Protein AF-A0A967GGY8-F1 (afdb_monomer_lite)

pLDDT: mean 91.38, std 4.8, range [74.94, 96.56]

Radius of gyration: 13.78 Å; chains: 1; bounding box: 30×22×36 Å

Secondary structure (DSSP, 8-state):
-GGG-HHHHTTSTT-HHHHHHHHHHHHHHHHHHHHHHTTT-HHHHHHHHHHHTS---TTS------SPPPPPP-

Structure (mmCIF, N/CA/C/O backbone):
data_AF-A0A967GGY8-F1
#
_entry.id   AF-A0A967GGY8-F1
#
loop_
_atom_site.group_PDB
_atom_site.id
_atom_site.type_symbol
_atom_site.label_atom_id
_atom_site.label_alt_id
_atom_site.label_comp_id
_atom_site.label_asym_id
_atom_site.label_entity_id
_atom_site.label_seq_id
_atom_site.pdbx_PDB_ins_code
_atom_site.Cartn_x
_atom_site.Cartn_y
_atom_site.Cartn_z
_atom_site.occupancy
_atom_site.B_iso_or_equiv
_atom_site.auth_seq_id
_atom_site.auth_comp_id
_atom_site.auth_asym_id
_atom_site.auth_atom_id
_atom_site.pdbx_PDB_model_num
ATOM 1 N N . PHE A 1 1 ? -12.367 3.167 0.726 1.00 79.06 1 PHE A N 1
ATOM 2 C CA . PHE A 1 1 ? -11.802 4.058 1.755 1.00 79.06 1 PHE A CA 1
ATOM 3 C C . PHE A 1 1 ? -12.833 5.108 2.137 1.00 79.06 1 PHE A C 1
ATOM 5 O O . PHE A 1 1 ? -13.381 4.988 3.222 1.00 79.06 1 PHE A O 1
ATOM 12 N N . ASP A 1 2 ? -13.209 6.012 1.226 1.00 80.88 2 ASP A N 1
ATOM 13 C CA . ASP A 1 2 ? -14.181 7.082 1.517 1.00 80.88 2 ASP A CA 1
ATOM 14 C C . ASP A 1 2 ? -15.540 6.572 1.996 1.00 80.88 2 ASP A C 1
ATOM 16 O O . ASP A 1 2 ? -16.046 7.042 3.005 1.00 80.88 2 ASP A O 1
ATOM 20 N N . SER A 1 3 ? -16.094 5.538 1.357 1.00 85.50 3 SER A N 1
ATOM 21 C CA . SER A 1 3 ? -17.387 4.961 1.759 1.00 85.50 3 SER A CA 1
ATOM 22 C C . SER A 1 3 ? -17.409 4.363 3.170 1.00 85.50 3 SER A C 1
ATOM 24 O O . SER A 1 3 ? -18.482 4.168 3.732 1.00 85.50 3 SER A O 1
ATOM 26 N N . ARG A 1 4 ? -16.240 4.020 3.725 1.00 83.00 4 ARG A N 1
ATOM 27 C CA . ARG A 1 4 ? -16.096 3.432 5.064 1.00 83.00 4 ARG A CA 1
ATOM 28 C C . ARG A 1 4 ? -15.690 4.460 6.116 1.00 83.00 4 ARG A C 1
ATOM 30 O O . ARG A 1 4 ? -15.661 4.111 7.286 1.00 83.00 4 ARG A O 1
ATOM 37 N N . GLU A 1 5 ? -15.347 5.681 5.701 1.00 89.38 5 GLU A N 1
ATOM 38 C CA . GLU A 1 5 ? -14.956 6.799 6.566 1.00 89.38 5 GLU A CA 1
ATOM 39 C C . GLU A 1 5 ? -14.078 6.382 7.770 1.00 89.38 5 GLU A C 1
ATOM 41 O O . GLU A 1 5 ? -14.430 6.652 8.923 1.00 89.38 5 GLU A O 1
ATOM 46 N N . PRO A 1 6 ? -12.928 5.709 7.556 1.00 85.94 6 PRO A N 1
ATOM 47 C CA . PRO A 1 6 ? -12.157 5.091 8.640 1.00 85.94 6 PRO A CA 1
ATOM 48 C C . PRO A 1 6 ? -11.659 6.092 9.690 1.00 85.94 6 PRO A C 1
ATOM 50 O O . PRO A 1 6 ? -11.435 5.716 10.834 1.00 85.94 6 PRO A O 1
ATOM 53 N N . TRP A 1 7 ? -11.535 7.378 9.346 1.00 89.00 7 TRP A N 1
ATOM 54 C CA . TRP A 1 7 ? -11.208 8.454 10.292 1.00 89.00 7 TRP A CA 1
ATOM 55 C C . TRP A 1 7 ? -12.321 8.747 11.310 1.00 89.00 7 TRP A C 1
ATOM 57 O O . TRP A 1 7 ? -12.046 9.339 12.355 1.00 89.00 7 TRP A O 1
ATOM 67 N N . LYS A 1 8 ? -13.575 8.382 11.012 1.00 89.88 8 LYS A N 1
ATOM 68 C CA . LYS A 1 8 ? -14.677 8.400 11.983 1.00 89.88 8 LYS A CA 1
ATOM 69 C C . LYS A 1 8 ? -14.602 7.160 12.867 1.00 89.88 8 LYS A C 1
ATOM 71 O O . LYS A 1 8 ? -14.560 7.305 14.083 1.00 89.88 8 LYS A O 1
ATOM 76 N N . LEU A 1 9 ? -14.459 5.980 1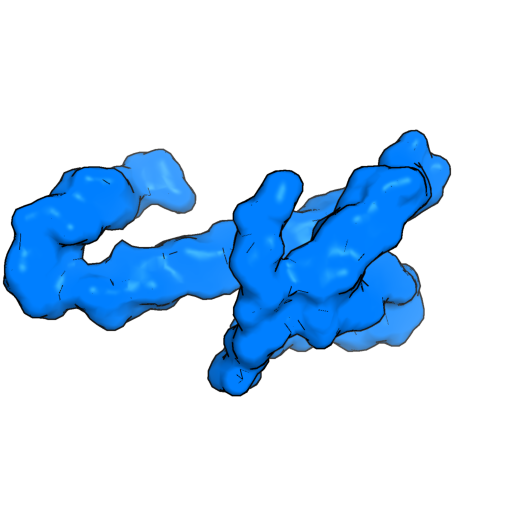2.255 1.00 89.06 9 LEU A N 1
ATOM 77 C CA . LEU A 1 9 ? -14.340 4.700 12.965 1.00 89.06 9 LEU A CA 1
ATOM 78 C C . LEU A 1 9 ? -13.146 4.667 13.931 1.00 89.06 9 LEU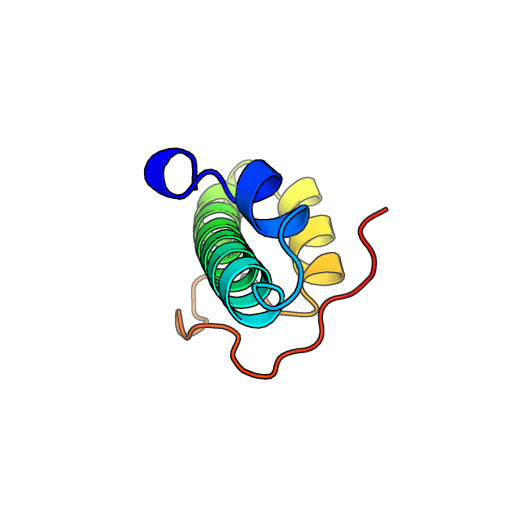 A C 1
ATOM 80 O O . LEU A 1 9 ? -13.262 4.143 15.028 1.00 89.06 9 LEU A O 1
ATOM 84 N N . ALA A 1 10 ? -12.020 5.291 13.579 1.00 88.56 10 ALA A N 1
ATOM 85 C CA . ALA A 1 10 ? -10.833 5.374 14.435 1.00 88.56 10 ALA A CA 1
ATOM 86 C C . ALA A 1 10 ? -11.047 6.159 15.739 1.00 88.56 10 ALA A C 1
ATOM 88 O O . ALA A 1 10 ? -10.224 6.069 16.646 1.00 88.56 10 ALA A O 1
ATOM 89 N N . LYS A 1 11 ? -12.124 6.946 15.836 1.00 90.44 11 LYS A N 1
ATOM 90 C CA . LYS A 1 11 ? -12.493 7.683 17.052 1.00 90.44 11 LYS A CA 1
ATOM 91 C C . LYS A 1 11 ? -13.462 6.895 1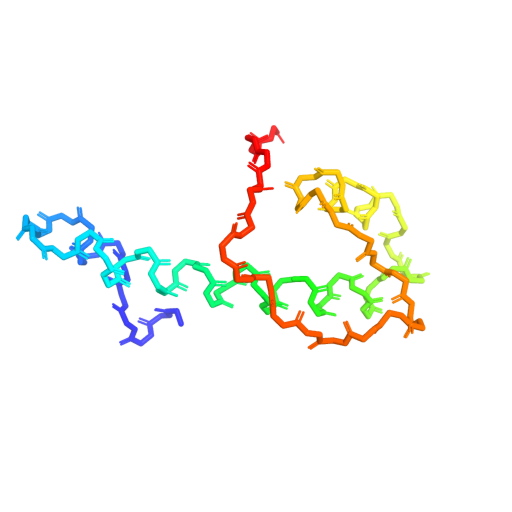7.936 1.00 90.44 11 LYS A C 1
ATOM 93 O O . LYS A 1 11 ? -13.727 7.321 19.057 1.00 90.44 11 LYS A O 1
ATOM 98 N N . GLU A 1 12 ? -14.001 5.785 17.437 1.00 90.88 12 GLU A N 1
ATOM 99 C CA . GLU A 1 12 ? -14.915 4.914 18.167 1.00 90.88 12 GLU A CA 1
ATOM 100 C C . GLU A 1 12 ? -14.122 3.808 18.888 1.00 90.88 12 GLU A C 1
ATOM 102 O O . GLU A 1 12 ? -13.430 3.026 18.232 1.00 90.88 12 GLU A O 1
ATOM 107 N N . PRO A 1 13 ? -14.213 3.699 20.224 1.00 90.88 13 PRO A N 1
ATOM 108 C CA . PRO A 1 13 ? -13.555 2.620 20.954 1.00 90.88 13 PRO A CA 1
ATOM 109 C C . PRO A 1 13 ? -14.148 1.256 20.565 1.00 90.88 13 PRO A C 1
ATOM 111 O O . PRO A 1 13 ? -15.369 1.109 20.479 1.00 90.88 13 PRO A O 1
ATOM 114 N N . GLY A 1 14 ? -13.296 0.251 20.343 1.00 92.62 14 GLY A N 1
ATOM 115 C CA . GLY A 1 14 ? -13.709 -1.103 19.946 1.00 92.62 14 GLY A CA 1
ATOM 116 C C . GLY A 1 14 ? -13.797 -1.341 18.432 1.00 92.62 14 GLY A C 1
ATOM 117 O O . GLY A 1 14 ? -14.141 -2.445 18.006 1.00 92.62 14 GLY A O 1
ATOM 118 N N . ARG A 1 15 ? -13.494 -0.334 17.600 1.00 93.00 15 ARG A N 1
ATOM 119 C CA . ARG A 1 15 ? -13.465 -0.435 16.125 1.00 93.00 15 ARG A CA 1
ATOM 120 C C . ARG A 1 15 ? -12.057 -0.612 15.554 1.00 93.00 15 ARG A C 1
ATOM 122 O O . ARG A 1 15 ? -11.880 -0.582 14.337 1.00 93.00 15 ARG A O 1
ATOM 129 N N . GLU A 1 16 ? -11.047 -0.823 16.393 1.00 91.94 16 GLU A N 1
ATOM 130 C CA . GLU A 1 16 ? -9.635 -0.828 15.997 1.00 91.94 16 GLU A CA 1
ATOM 131 C C . GLU A 1 16 ? -9.344 -1.891 14.929 1.00 91.94 16 GLU A C 1
ATOM 133 O O . GLU A 1 16 ? -8.628 -1.622 13.964 1.00 91.94 16 GLU A O 1
ATOM 138 N N . GLN A 1 17 ? -9.949 -3.078 15.049 1.00 91.56 17 GLN A N 1
ATOM 139 C CA . GLN A 1 17 ? -9.806 -4.143 14.050 1.00 91.56 17 GLN A CA 1
ATOM 140 C C . GLN A 1 17 ? -10.428 -3.778 12.698 1.00 91.56 17 GLN A C 1
ATOM 142 O O . GLN A 1 17 ? -9.863 -4.111 11.658 1.00 91.56 17 GLN A O 1
ATOM 147 N N . GLU A 1 18 ? -11.567 -3.084 12.689 1.00 92.25 18 GLU A N 1
ATOM 148 C CA . GLU A 1 18 ? -12.224 -2.662 11.448 1.00 92.25 18 GLU A CA 1
ATOM 149 C C . GLU A 1 18 ? -11.398 -1.584 10.739 1.00 92.25 18 GLU A C 1
ATOM 151 O O . GLU A 1 18 ? -11.166 -1.662 9.531 1.00 92.25 18 GLU A O 1
ATOM 156 N N . VAL A 1 19 ? -10.875 -0.623 11.502 1.00 92.38 19 VAL A N 1
ATOM 157 C CA . VAL A 1 19 ? -9.966 0.412 10.994 1.00 92.38 19 VAL A CA 1
ATOM 158 C C . VAL A 1 19 ? -8.700 -0.219 10.422 1.00 92.38 19 VAL A C 1
ATOM 160 O O . VAL A 1 19 ? -8.290 0.137 9.315 1.00 92.38 19 VAL A O 1
ATOM 163 N N . LEU A 1 20 ? -8.114 -1.189 11.132 1.00 91.69 20 LEU A N 1
ATOM 164 C CA . LEU A 1 20 ? -6.946 -1.926 10.660 1.00 91.69 20 LEU A CA 1
ATOM 165 C C . LEU A 1 20 ? -7.250 -2.674 9.359 1.00 91.69 20 LEU A C 1
ATOM 167 O O . LEU A 1 20 ? -6.491 -2.543 8.406 1.00 91.69 20 LEU A O 1
ATOM 171 N N . ALA A 1 21 ? -8.374 -3.390 9.273 1.00 93.00 21 ALA A N 1
ATOM 172 C CA . ALA A 1 21 ? -8.760 -4.122 8.067 1.00 93.00 21 ALA A CA 1
ATOM 173 C C . ALA A 1 21 ? -8.931 -3.193 6.851 1.00 93.00 21 ALA A C 1
ATOM 175 O O . ALA A 1 21 ? -8.451 -3.498 5.756 1.00 93.00 21 ALA A O 1
ATOM 176 N N . ILE A 1 22 ? -9.562 -2.028 7.042 1.00 93.69 22 ILE A N 1
ATOM 177 C CA . ILE A 1 22 ? -9.710 -1.018 5.985 1.00 93.69 22 ILE A CA 1
ATOM 178 C C . ILE A 1 22 ? -8.337 -0.483 5.558 1.00 93.69 22 ILE A C 1
ATOM 180 O O . ILE A 1 22 ? -8.067 -0.382 4.360 1.00 93.69 22 ILE A O 1
ATOM 184 N N . ALA A 1 23 ? -7.460 -0.165 6.513 1.00 93.25 23 ALA A N 1
ATOM 185 C CA . ALA A 1 23 ? -6.111 0.314 6.227 1.00 93.25 23 ALA A CA 1
ATOM 186 C C . ALA A 1 23 ? -5.274 -0.742 5.482 1.00 93.25 23 ALA A C 1
ATOM 188 O O . ALA A 1 23 ? -4.650 -0.424 4.469 1.00 93.25 23 ALA A O 1
ATOM 189 N N . SER A 1 24 ? -5.323 -2.007 5.909 1.00 94.56 24 SER A N 1
ATOM 190 C CA . SER A 1 24 ? -4.659 -3.131 5.240 1.00 94.56 24 SER A CA 1
ATOM 191 C C . SER A 1 24 ? -5.140 -3.309 3.800 1.00 94.56 24 SER A C 1
ATOM 193 O O . SER A 1 24 ? -4.331 -3.557 2.905 1.00 94.56 24 SER A O 1
ATOM 195 N N . GLN A 1 25 ? -6.439 -3.137 3.538 1.00 94.31 25 GLN A N 1
ATOM 196 C CA . GLN A 1 25 ? -6.962 -3.183 2.173 1.00 94.31 25 GLN A CA 1
ATOM 197 C C . GLN A 1 25 ? -6.407 -2.040 1.312 1.00 94.31 25 GLN A C 1
ATOM 199 O O . GLN A 1 25 ? -6.015 -2.274 0.169 1.00 94.31 25 GLN A O 1
ATOM 204 N N . CYS A 1 26 ? -6.340 -0.817 1.850 1.00 94.62 26 CYS A N 1
ATOM 205 C CA . CYS A 1 26 ? -5.753 0.323 1.143 1.00 94.62 26 CYS A CA 1
ATOM 206 C C . CYS A 1 26 ? -4.270 0.103 0.824 1.00 94.62 26 CYS A C 1
ATOM 208 O O . CYS A 1 26 ? -3.840 0.409 -0.284 1.00 94.62 26 CYS A O 1
ATOM 210 N N . ILE A 1 27 ? -3.506 -0.469 1.757 1.00 95.12 27 ILE A N 1
ATOM 211 C CA . ILE A 1 27 ? -2.088 -0.794 1.555 1.00 95.12 27 ILE A CA 1
ATOM 212 C C . ILE A 1 27 ? -1.905 -1.815 0.430 1.00 95.12 27 ILE A C 1
ATOM 214 O O . ILE A 1 27 ? -1.051 -1.634 -0.435 1.00 95.12 27 ILE A O 1
ATOM 218 N N . ASN A 1 28 ? -2.737 -2.856 0.392 1.00 95.19 28 ASN A N 1
ATOM 219 C CA . ASN A 1 28 ? -2.687 -3.848 -0.680 1.00 95.19 28 ASN A CA 1
ATOM 220 C C . ASN A 1 28 ? -3.018 -3.244 -2.053 1.00 95.19 28 ASN A C 1
ATOM 222 O O . ASN A 1 28 ? -2.349 -3.549 -3.036 1.00 95.19 28 ASN A O 1
ATOM 226 N N . LEU A 1 29 ? -3.996 -2.337 -2.128 1.00 94.56 29 LEU A N 1
ATOM 227 C CA . LEU A 1 29 ? -4.301 -1.622 -3.373 1.00 94.56 29 LEU A CA 1
ATOM 228 C C . LEU A 1 29 ? -3.161 -0.684 -3.787 1.00 94.56 29 LEU A C 1
ATOM 230 O O . LEU A 1 29 ? -2.805 -0.629 -4.961 1.00 94.56 29 LEU A O 1
ATOM 234 N N . PHE A 1 30 ? -2.555 0.015 -2.826 1.00 95.06 30 PHE A N 1
ATOM 235 C CA . PHE A 1 30 ? -1.378 0.844 -3.065 1.00 95.06 30 PHE A CA 1
ATOM 236 C C . PHE A 1 30 ? -0.211 0.022 -3.628 1.00 95.06 30 PHE A C 1
ATOM 238 O O . PHE A 1 30 ? 0.397 0.452 -4.604 1.00 95.06 30 PHE A O 1
ATOM 245 N N . ARG A 1 31 ? 0.051 -1.182 -3.095 1.00 94.44 31 ARG A N 1
ATOM 246 C CA . ARG A 1 31 ? 1.064 -2.105 -3.639 1.00 94.44 31 ARG A CA 1
ATOM 247 C C . ARG A 1 31 ? 0.833 -2.370 -5.129 1.00 94.44 31 ARG A C 1
ATOM 249 O O . ARG A 1 31 ? 1.751 -2.186 -5.920 1.00 94.44 31 ARG A O 1
ATOM 256 N N . VAL A 1 32 ? -0.390 -2.740 -5.512 1.00 93.69 32 VAL A N 1
ATOM 257 C CA . VAL A 1 32 ? -0.748 -3.023 -6.916 1.00 93.69 32 VAL A CA 1
ATOM 258 C C . VAL A 1 32 ? -0.530 -1.797 -7.806 1.00 93.69 32 VAL A C 1
ATOM 260 O O . VAL A 1 32 ? 0.072 -1.900 -8.872 1.00 93.69 32 VAL A O 1
ATOM 263 N N . LEU A 1 33 ? -0.966 -0.617 -7.357 1.00 94.56 33 LEU A N 1
ATOM 264 C CA . LEU A 1 33 ? -0.748 0.627 -8.098 1.00 94.56 33 LEU A CA 1
ATOM 265 C C . LEU A 1 33 ? 0.743 0.931 -8.277 1.00 94.56 33 LEU A C 1
ATOM 267 O O . LEU A 1 33 ? 1.149 1.362 -9.353 1.00 94.56 33 LEU A O 1
ATOM 271 N N . MET A 1 34 ? 1.564 0.692 -7.255 1.00 94.81 34 MET A N 1
ATOM 272 C CA . MET A 1 34 ? 3.002 0.939 -7.332 1.00 94.81 34 MET A CA 1
ATOM 273 C C . MET A 1 34 ? 3.733 -0.035 -8.256 1.00 94.81 34 MET A C 1
ATOM 275 O O . MET A 1 34 ? 4.653 0.405 -8.940 1.00 94.81 34 MET A O 1
ATOM 279 N N . ILE A 1 35 ? 3.300 -1.297 -8.343 1.00 93.50 35 ILE A N 1
ATOM 280 C CA . ILE A 1 35 ? 3.803 -2.254 -9.347 1.00 93.50 35 ILE A CA 1
ATOM 281 C C . ILE A 1 35 ? 3.535 -1.708 -10.757 1.00 93.50 35 ILE A C 1
ATOM 283 O O . ILE A 1 35 ? 4.447 -1.598 -11.577 1.00 93.50 35 ILE A O 1
ATOM 287 N N . TYR A 1 36 ? 2.307 -1.246 -11.019 1.00 93.31 36 TYR A N 1
ATOM 288 C CA . TYR A 1 36 ? 1.959 -0.654 -12.314 1.00 93.31 36 TYR A CA 1
ATOM 289 C C . TYR A 1 36 ? 2.702 0.648 -12.619 1.00 93.31 36 TYR A C 1
ATOM 291 O O . TYR A 1 36 ? 3.028 0.917 -13.775 1.00 93.31 36 TYR A O 1
ATOM 299 N N . LEU A 1 37 ? 2.979 1.460 -11.600 1.00 94.50 37 LEU A N 1
ATOM 300 C CA . LEU A 1 37 ? 3.675 2.734 -11.757 1.00 94.50 37 LEU A CA 1
ATOM 301 C C . LEU A 1 37 ? 5.199 2.602 -11.745 1.00 94.50 37 LEU A C 1
ATOM 303 O O . LEU A 1 37 ? 5.862 3.583 -12.070 1.00 94.50 37 LEU A O 1
ATOM 307 N N . GLN A 1 38 ? 5.771 1.438 -11.429 1.00 93.44 38 GLN A N 1
ATOM 308 C CA . GLN A 1 38 ? 7.221 1.236 -11.363 1.00 93.44 38 GLN A CA 1
ATOM 309 C C . GLN A 1 38 ? 7.970 1.696 -12.634 1.00 93.44 38 GLN A C 1
ATOM 311 O O . GLN A 1 38 ? 8.966 2.406 -12.481 1.00 93.44 38 GLN A O 1
ATOM 316 N N . PRO A 1 39 ? 7.505 1.417 -13.874 1.00 93.25 39 PRO A N 1
ATOM 317 C CA . PRO A 1 39 ? 8.185 1.884 -15.089 1.00 93.25 39 PRO A CA 1
ATOM 318 C C . PRO A 1 39 ? 8.124 3.406 -15.290 1.00 93.25 39 PRO A C 1
ATOM 320 O O . PRO A 1 39 ? 8.919 3.965 -16.040 1.00 93.25 39 PRO A O 1
ATOM 323 N N . VAL A 1 40 ? 7.169 4.081 -14.641 1.00 96.56 40 VAL A N 1
ATOM 324 C CA . VAL A 1 40 ? 6.933 5.528 -14.767 1.00 96.56 40 VAL A CA 1
ATOM 325 C C . VAL A 1 40 ? 7.598 6.298 -13.623 1.00 96.56 40 VAL A C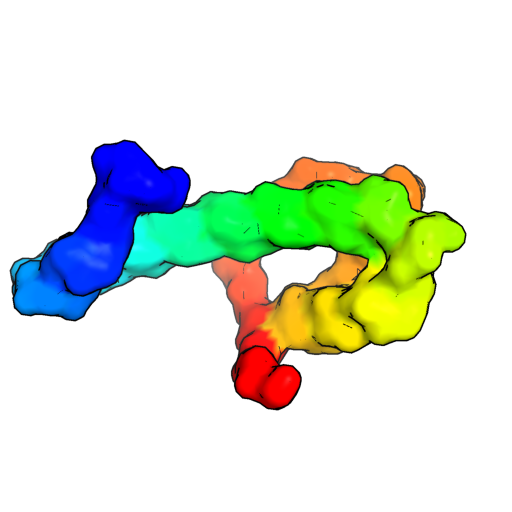 1
ATOM 327 O O . VAL A 1 40 ? 8.150 7.374 -13.834 1.00 96.56 40 VAL A O 1
ATOM 330 N N . LEU A 1 41 ? 7.556 5.750 -12.406 1.00 95.81 41 LEU A N 1
ATOM 331 C CA . LEU A 1 41 ? 8.009 6.371 -11.160 1.00 95.81 41 LEU A CA 1
ATOM 332 C C . LEU A 1 41 ? 8.925 5.420 -10.360 1.00 95.81 41 LEU A C 1
ATOM 334 O O . LEU A 1 41 ? 8.598 5.064 -9.222 1.00 95.81 41 LEU A O 1
ATOM 338 N N . PRO A 1 42 ? 10.092 5.026 -10.903 1.00 94.56 42 PRO A N 1
ATOM 339 C CA . PRO A 1 42 ? 10.942 3.998 -10.298 1.00 94.56 42 PRO A CA 1
ATOM 340 C C . PRO A 1 42 ? 11.451 4.382 -8.902 1.00 94.56 42 PRO A C 1
ATOM 342 O 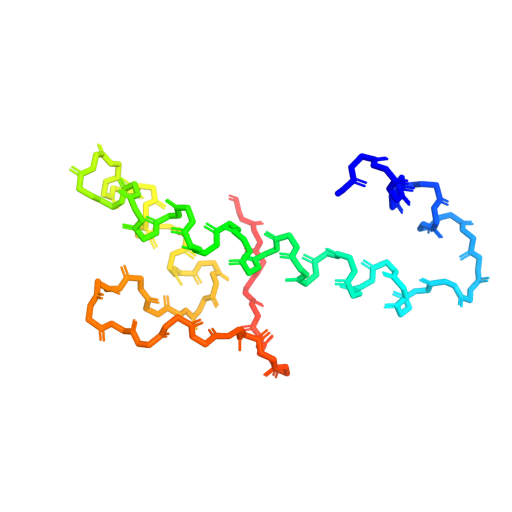O . PRO A 1 42 ? 11.393 3.574 -7.980 1.00 94.56 42 PRO A O 1
ATOM 345 N N . ALA A 1 43 ? 11.854 5.640 -8.697 1.00 95.69 43 ALA A N 1
ATOM 346 C CA . ALA A 1 43 ? 12.322 6.118 -7.391 1.00 95.69 43 ALA A CA 1
ATOM 347 C C . ALA A 1 43 ? 11.219 6.110 -6.314 1.00 95.69 43 ALA A C 1
ATOM 349 O O . ALA A 1 43 ? 11.494 5.948 -5.125 1.00 95.69 43 ALA A O 1
ATOM 350 N N . THR A 1 44 ? 9.957 6.299 -6.710 1.00 95.19 44 THR A N 1
ATOM 351 C CA . THR A 1 44 ? 8.818 6.207 -5.786 1.00 95.19 44 THR A CA 1
ATOM 352 C C . THR A 1 44 ? 8.491 4.748 -5.488 1.00 95.19 44 THR A C 1
ATOM 354 O O . THR A 1 44 ? 8.205 4.420 -4.339 1.00 95.19 44 THR A O 1
ATOM 357 N N . ALA A 1 45 ? 8.570 3.871 -6.494 1.00 94.75 45 ALA A N 1
ATOM 358 C CA . ALA A 1 45 ? 8.394 2.433 -6.319 1.00 94.75 45 ALA A CA 1
ATOM 359 C C . ALA A 1 45 ? 9.442 1.844 -5.367 1.00 94.75 45 ALA A C 1
ATOM 361 O O . ALA A 1 45 ? 9.078 1.088 -4.478 1.00 94.75 45 ALA A O 1
ATOM 362 N N . GLU A 1 46 ? 10.704 2.264 -5.448 1.00 94.75 46 GLU A N 1
ATOM 363 C CA . GLU A 1 46 ? 11.750 1.822 -4.516 1.00 94.75 46 GLU A CA 1
ATOM 364 C C . GLU A 1 46 ? 11.435 2.202 -3.058 1.00 94.75 46 GLU A C 1
ATOM 366 O O . GLU A 1 46 ? 11.499 1.369 -2.153 1.00 94.75 46 GLU A O 1
ATOM 371 N N . LYS A 1 47 ? 11.002 3.446 -2.821 1.00 95.62 47 LYS A N 1
ATOM 372 C CA . LYS A 1 47 ? 10.571 3.892 -1.484 1.00 95.62 47 LYS A CA 1
ATOM 373 C C . LYS A 1 47 ? 9.345 3.128 -0.992 1.00 95.62 47 LYS A C 1
ATOM 375 O O . LYS A 1 47 ? 9.269 2.791 0.187 1.00 95.62 47 LYS A O 1
ATOM 380 N N . ALA A 1 48 ? 8.393 2.862 -1.884 1.00 95.50 48 ALA A N 1
ATOM 381 C CA . ALA A 1 48 ? 7.209 2.076 -1.571 1.00 95.50 48 ALA A CA 1
ATOM 382 C C . ALA A 1 48 ? 7.572 0.625 -1.229 1.00 95.50 48 ALA A C 1
ATOM 384 O O . ALA A 1 48 ? 7.055 0.106 -0.248 1.00 95.50 48 ALA A O 1
ATOM 385 N N . ALA A 1 49 ? 8.487 -0.001 -1.971 1.00 94.56 49 ALA A N 1
ATOM 386 C CA . ALA A 1 49 ? 8.977 -1.351 -1.703 1.00 94.56 49 ALA A CA 1
ATOM 387 C C . ALA A 1 49 ? 9.644 -1.441 -0.323 1.00 94.56 49 ALA A C 1
ATOM 389 O O . ALA A 1 49 ? 9.334 -2.342 0.455 1.00 94.56 49 ALA A O 1
ATOM 390 N N . ALA A 1 50 ? 10.484 -0.457 0.020 1.00 95.88 50 ALA A N 1
ATOM 391 C CA . ALA A 1 50 ? 11.106 -0.363 1.339 1.00 95.88 50 ALA A CA 1
ATOM 392 C C . ALA A 1 50 ? 10.064 -0.185 2.457 1.00 95.88 50 ALA A C 1
ATOM 394 O O . ALA A 1 50 ? 10.082 -0.922 3.435 1.00 95.88 50 ALA A O 1
ATOM 395 N N . PHE A 1 51 ? 9.112 0.742 2.298 1.00 96.44 51 PHE A N 1
ATOM 396 C CA . PHE A 1 51 ? 8.034 0.956 3.271 1.00 96.44 51 PHE A CA 1
ATOM 397 C C . PHE A 1 51 ? 7.156 -0.288 3.463 1.00 96.44 51 PHE A C 1
ATOM 399 O O . PHE A 1 51 ? 6.836 -0.668 4.589 1.00 96.44 51 PHE A O 1
ATOM 406 N N . LEU A 1 52 ? 6.769 -0.933 2.362 1.00 95.44 52 LEU A N 1
ATOM 407 C CA . LEU A 1 52 ? 5.948 -2.139 2.380 1.00 95.44 52 LEU A CA 1
ATOM 408 C C . LEU A 1 52 ? 6.735 -3.373 2.818 1.00 95.44 52 LEU A C 1
ATOM 410 O O . LEU A 1 52 ? 6.108 -4.396 3.076 1.00 95.44 52 LEU A O 1
ATOM 414 N N . ASN A 1 53 ? 8.067 -3.294 2.898 1.00 95.44 53 ASN A N 1
ATOM 415 C CA . ASN A 1 53 ? 8.960 -4.424 3.132 1.00 95.44 53 ASN A CA 1
ATOM 416 C C . ASN A 1 53 ? 8.625 -5.609 2.202 1.00 95.44 53 ASN A C 1
ATOM 418 O O . ASN A 1 53 ? 8.454 -6.747 2.643 1.00 95.44 53 ASN A O 1
ATOM 422 N N . ALA A 1 54 ? 8.406 -5.308 0.919 1.00 92.31 54 ALA A N 1
ATOM 423 C CA . ALA A 1 54 ? 7.949 -6.259 -0.088 1.00 92.31 54 ALA A CA 1
ATOM 424 C C . ALA A 1 54 ? 8.473 -5.878 -1.476 1.00 92.31 54 ALA A C 1
ATOM 426 O O . ALA A 1 54 ? 8.617 -4.696 -1.793 1.00 92.31 54 ALA A O 1
ATOM 427 N N . SER A 1 55 ? 8.705 -6.888 -2.313 1.00 90.19 55 SER A N 1
ATOM 428 C CA . SER A 1 55 ? 9.028 -6.689 -3.724 1.00 90.19 55 SER A CA 1
ATOM 429 C C . SER A 1 55 ? 7.806 -6.179 -4.508 1.00 90.19 55 SER A C 1
ATOM 431 O O . SER A 1 55 ? 6.644 -6.470 -4.178 1.00 90.19 55 SER A O 1
ATOM 433 N N . LEU A 1 56 ? 8.096 -5.353 -5.515 1.00 91.31 56 LEU A N 1
ATOM 434 C CA . LEU A 1 56 ? 7.136 -4.745 -6.440 1.00 91.31 56 LEU A CA 1
ATOM 435 C C . LEU A 1 56 ? 7.440 -5.138 -7.892 1.00 91.31 56 LEU A C 1
ATOM 437 O O . LEU A 1 56 ? 7.168 -4.363 -8.807 1.00 91.31 56 LEU A O 1
ATOM 441 N N . GLU A 1 57 ? 8.049 -6.302 -8.100 1.00 87.56 57 GLU A N 1
ATOM 442 C CA . GLU A 1 57 ? 8.340 -6.804 -9.439 1.00 87.56 57 GLU A CA 1
ATOM 443 C C . GLU A 1 57 ? 7.059 -7.261 -10.145 1.00 87.56 57 GLU A C 1
ATOM 445 O O . GLU A 1 57 ? 6.087 -7.680 -9.520 1.00 87.56 57 GLU A O 1
ATOM 450 N N . TRP A 1 58 ? 7.048 -7.164 -11.474 1.00 83.44 58 TRP A N 1
ATOM 451 C CA . TRP A 1 58 ? 5.891 -7.544 -12.290 1.00 83.44 58 TRP A CA 1
ATOM 452 C C . TRP A 1 58 ? 5.602 -9.045 -12.275 1.00 83.44 58 TRP A C 1
ATOM 454 O O . TRP A 1 58 ? 4.446 -9.436 -12.434 1.00 83.44 58 TRP A O 1
ATOM 464 N N . ASP A 1 59 ? 6.642 -9.856 -12.084 1.00 81.25 59 ASP A N 1
ATOM 465 C CA . ASP A 1 59 ? 6.544 -11.315 -12.046 1.00 81.25 59 ASP A CA 1
ATOM 466 C C . ASP A 1 59 ? 6.124 -11.840 -10.663 1.00 81.25 59 ASP A C 1
ATOM 468 O O . ASP A 1 59 ? 5.822 -13.026 -10.521 1.00 81.25 59 ASP A O 1
ATOM 472 N N . ASP A 1 60 ? 6.064 -10.972 -9.644 1.00 79.25 60 ASP A N 1
ATOM 473 C CA . ASP A 1 60 ? 5.571 -11.363 -8.330 1.00 79.25 60 ASP A CA 1
ATOM 474 C C . ASP A 1 60 ? 4.078 -11.687 -8.391 1.00 79.25 60 ASP A C 1
ATOM 476 O O . ASP A 1 60 ? 3.258 -10.941 -8.938 1.00 79.25 60 ASP A O 1
ATOM 480 N N . GLU A 1 61 ? 3.688 -12.769 -7.718 1.00 80.50 61 GLU A N 1
ATOM 481 C CA . GLU A 1 61 ? 2.276 -13.041 -7.510 1.00 80.50 61 GLU A CA 1
ATOM 482 C C . GLU A 1 61 ? 1.632 -11.869 -6.747 1.00 80.50 61 GLU A C 1
ATOM 484 O O . GLU A 1 61 ? 2.100 -11.414 -5.691 1.00 80.50 61 GLU A O 1
ATOM 489 N N . LEU A 1 62 ? 0.505 -11.380 -7.272 1.00 83.19 62 LEU A N 1
ATOM 490 C CA . LEU A 1 62 ? -0.303 -10.318 -6.663 1.00 83.19 62 LEU A CA 1
ATOM 491 C C . LEU A 1 62 ? -1.102 -10.842 -5.459 1.00 83.19 62 LEU A C 1
ATOM 493 O O . LEU A 1 62 ? -2.301 -10.595 -5.321 1.00 83.19 62 LEU A O 1
ATOM 497 N N . LEU A 1 63 ? -0.433 -11.581 -4.576 1.00 87.19 63 LEU A N 1
ATOM 498 C CA . LEU A 1 63 ? -0.994 -12.023 -3.314 1.00 87.19 63 LEU A CA 1
ATOM 499 C C . LEU A 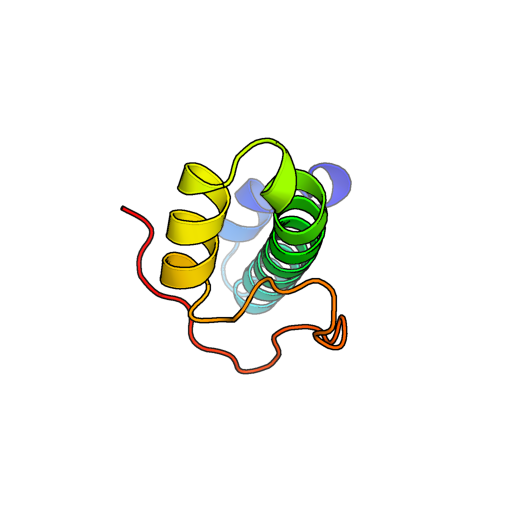1 63 ? -1.093 -10.843 -2.340 1.00 87.19 63 LEU A C 1
ATOM 501 O O . LEU A 1 63 ? -0.185 -10.001 -2.272 1.00 87.19 63 LEU A O 1
ATOM 505 N N . PRO A 1 64 ? -2.190 -10.761 -1.569 1.00 90.31 64 PRO A N 1
ATOM 506 C CA . PRO A 1 64 ? -2.318 -9.752 -0.538 1.00 90.31 64 PRO A CA 1
ATOM 507 C C . PRO A 1 64 ? -1.310 -10.001 0.590 1.00 90.31 64 PRO A C 1
ATOM 509 O O . PRO A 1 64 ? -1.096 -11.128 1.031 1.00 90.31 64 PRO A O 1
ATOM 512 N N . LEU A 1 65 ? -0.734 -8.918 1.100 1.00 92.12 65 LEU A N 1
ATOM 513 C CA . LEU A 1 65 ? 0.105 -8.896 2.290 1.00 92.12 65 LEU A CA 1
ATOM 514 C C . LEU A 1 65 ? -0.781 -9.127 3.525 1.00 92.12 65 LEU A C 1
ATOM 516 O O . LEU A 1 65 ? -1.454 -8.209 4.002 1.00 92.12 65 LEU A O 1
ATOM 520 N N . LEU A 1 66 ? -0.804 -10.365 4.025 1.00 93.56 66 LEU A N 1
ATOM 521 C CA . LEU A 1 66 ? -1.571 -10.790 5.201 1.00 93.56 66 LEU A CA 1
ATOM 522 C C . LEU A 1 66 ? -0.621 -11.162 6.341 1.00 93.56 66 LEU A C 1
ATOM 524 O O . LEU A 1 66 ? 0.357 -11.868 6.122 1.00 93.56 66 LEU A O 1
ATOM 528 N N . GLY A 1 67 ? -0.890 -10.679 7.560 1.00 92.62 67 GLY A N 1
ATOM 529 C CA . GLY A 1 67 ? 0.017 -10.887 8.704 1.00 92.62 67 GLY A CA 1
ATOM 530 C C . GLY A 1 67 ? 1.419 -10.298 8.491 1.00 92.62 67 GLY A C 1
ATOM 531 O O . GLY A 1 67 ? 2.365 -10.680 9.174 1.00 92.62 67 GLY A O 1
ATOM 532 N N . HIS A 1 68 ? 1.549 -9.387 7.526 1.00 94.06 68 HIS A N 1
ATOM 533 C CA . HIS A 1 68 ? 2.813 -8.840 7.058 1.00 94.06 68 HIS A CA 1
ATOM 534 C C . HIS A 1 68 ? 3.175 -7.561 7.808 1.00 94.06 68 HIS A C 1
ATOM 536 O O . HIS A 1 68 ? 2.329 -6.686 8.008 1.00 94.06 68 HIS A O 1
ATOM 542 N N . ARG A 1 69 ? 4.444 -7.431 8.196 1.00 94.81 69 ARG A N 1
ATOM 543 C CA . ARG A 1 69 ? 4.953 -6.232 8.863 1.00 94.81 69 ARG A CA 1
ATOM 544 C C . ARG A 1 69 ? 5.450 -5.225 7.827 1.00 94.81 69 ARG A C 1
ATOM 546 O O . ARG A 1 69 ? 6.375 -5.526 7.081 1.00 94.81 69 ARG A O 1
ATOM 553 N N . ILE A 1 70 ? 4.881 -4.023 7.866 1.00 95.12 70 ILE A N 1
ATOM 554 C CA . ILE A 1 70 ? 5.366 -2.842 7.139 1.00 95.12 70 ILE A CA 1
ATOM 555 C C . ILE A 1 70 ? 6.235 -1.970 8.053 1.00 95.12 70 ILE A C 1
ATOM 557 O O . ILE A 1 70 ? 6.120 -2.042 9.283 1.00 95.12 70 ILE A O 1
ATOM 561 N N . ASP A 1 71 ? 7.071 -1.132 7.454 1.00 95.94 71 ASP A N 1
ATOM 562 C CA . ASP A 1 71 ? 7.905 -0.176 8.177 1.00 95.94 71 ASP A CA 1
ATOM 563 C C . ASP A 1 71 ? 7.180 1.153 8.427 1.00 95.94 71 ASP A C 1
ATOM 565 O O . ASP A 1 71 ? 6.099 1.423 7.906 1.00 95.94 71 ASP A O 1
ATOM 569 N N . THR A 1 72 ? 7.763 2.010 9.266 1.00 92.38 72 THR A N 1
ATOM 570 C CA . THR A 1 72 ? 7.228 3.354 9.509 1.00 92.38 72 THR A CA 1
ATOM 571 C C . THR A 1 72 ? 7.395 4.215 8.260 1.00 92.38 72 THR A C 1
ATOM 573 O O . THR A 1 72 ? 8.504 4.349 7.739 1.00 92.38 72 THR A O 1
ATOM 576 N N . PHE A 1 73 ? 6.305 4.843 7.814 1.00 87.19 73 PHE A N 1
ATOM 577 C CA . PHE A 1 73 ? 6.351 5.818 6.728 1.00 87.19 73 PHE A CA 1
ATOM 578 C C . PHE A 1 73 ? 7.224 7.019 7.131 1.00 87.19 73 PHE A C 1
ATOM 580 O O . PHE A 1 73 ? 7.056 7.556 8.229 1.00 87.19 73 PHE A O 1
ATOM 587 N N . LYS A 1 74 ? 8.162 7.414 6.262 1.00 74.94 74 LYS A N 1
ATOM 588 C CA . LYS A 1 74 ? 9.083 8.544 6.464 1.00 74.94 74 LYS A CA 1
ATOM 589 C C . LYS A 1 74 ? 8.790 9.676 5.494 1.00 74.94 74 LYS A C 1
ATOM 591 O O . LYS A 1 74 ? 8.510 9.366 4.315 1.00 74.94 74 LYS A O 1
#

Foldseek 3Di:
DVVVPLVVLVVDPPSVVVSVVVVLVVLLVVLQVLLVCCVPCVVVSVLNCQQQVHDSHPPDDSDRQDPGDGDDDD

Sequence (74 aa):
FDSREPWKLAKEPGREQEVLAIASQCINLFRVLMIYLQPVLPATAEKAAAFLNASLEWDDELLPLLGHRIDTFK